Protein AF-A0A8D8BL55-F1 (afdb_monomer_lite)

Radius of gyration: 20.72 Å; chains: 1; bounding box: 44×40×69 Å

Sequence (166 aa):
MHDPFSHCEDVFNNCTCQQHFLDFQDTCHSVVEGPHVNETTVSVPCEHDVDCSNHTANSNCHQGKCICVHGFVANADRNSCLPVVQFEGNCTESNQCIAQLSIGSVCSEGKCECSEAFFPFSDHAHDNVTGQATVVTTCKRKIGEFRDCFTTNLNPLQPNLGRDLI

Secondary structure (DSSP, 8-state):
---TTEEEETTTTEEEEPTTEEEETTEEEEEE-SS-EETTTEEPPPSSHHHHHTTSTTEEEETTEEEEPTTEEE-TTSSSEEEP--TT-B-SSHHHHHHHH-TTEEEETTEEEE-TTEEEEEEEEE-TTT--EEEEEEEEE--SSS--TT---S------------

InterPro domains:
  IPR006149 EB domain [PF01683] (79-121)

Structure (mmCIF, N/CA/C/O backbone):
data_AF-A0A8D8BL55-F1
#
_entry.id   AF-A0A8D8BL55-F1
#
loop_
_atom_site.group_PDB
_atom_site.id
_atom_site.type_symbol
_atom_site.label_atom_id
_atom_site.label_alt_id
_atom_site.label_comp_id
_atom_site.label_asym_id
_atom_site.label_entity_id
_atom_site.label_seq_id
_atom_site.pdbx_PDB_ins_code
_atom_site.Cartn_x
_atom_site.Cartn_y
_atom_site.Cartn_z
_atom_site.occupancy
_atom_site.B_iso_or_equiv
_atom_site.auth_seq_id
_atom_site.auth_comp_id
_atom_site.auth_asym_id
_atom_site.auth_atom_id
_atom_site.pdbx_PDB_model_num
ATOM 1 N N . MET A 1 1 ? 9.255 -0.836 13.180 1.00 59.47 1 MET A N 1
ATOM 2 C CA . MET A 1 1 ? 8.326 -0.693 12.045 1.00 59.47 1 MET A CA 1
ATOM 3 C C . MET A 1 1 ? 6.927 -1.079 12.513 1.00 59.47 1 MET A C 1
ATOM 5 O O . MET A 1 1 ? 6.780 -2.166 13.051 1.00 59.47 1 MET A O 1
ATOM 9 N N . HIS A 1 2 ? 5.938 -0.190 12.393 1.00 72.75 2 HIS A N 1
ATOM 10 C CA . HIS A 1 2 ? 4.529 -0.485 12.689 1.00 72.75 2 HIS A CA 1
ATOM 11 C C . HIS A 1 2 ? 3.721 -0.186 11.424 1.00 72.75 2 HIS A C 1
ATOM 13 O O . HIS A 1 2 ? 3.262 0.935 11.224 1.00 72.75 2 HIS A O 1
ATOM 19 N N . ASP A 1 3 ? 3.654 -1.175 10.537 1.00 87.50 3 ASP A N 1
ATOM 20 C CA . ASP A 1 3 ? 3.085 -1.067 9.190 1.00 87.50 3 ASP A CA 1
ATOM 21 C C . ASP A 1 3 ? 1.869 -2.011 9.064 1.00 87.50 3 ASP A C 1
ATOM 23 O O . ASP A 1 3 ? 1.934 -3.129 9.595 1.00 87.50 3 ASP A O 1
ATOM 27 N N . PRO A 1 4 ? 0.765 -1.617 8.393 1.00 88.50 4 PRO A N 1
ATOM 28 C CA . PRO A 1 4 ? -0.408 -2.477 8.191 1.00 88.50 4 PRO A CA 1
ATOM 29 C C . PRO A 1 4 ? -0.109 -3.851 7.574 1.00 88.50 4 PRO A C 1
ATOM 31 O O . PRO A 1 4 ? -0.854 -4.805 7.809 1.00 88.50 4 PRO A O 1
ATOM 34 N N . PHE A 1 5 ? 0.976 -3.955 6.809 1.00 92.50 5 PHE A N 1
ATOM 35 C CA . PHE A 1 5 ? 1.436 -5.156 6.118 1.00 92.50 5 PHE A CA 1
ATOM 36 C C . PHE A 1 5 ? 2.644 -5.804 6.800 1.00 92.50 5 PHE A C 1
ATOM 38 O O . PHE A 1 5 ? 3.335 -6.625 6.197 1.00 92.50 5 PHE A O 1
ATOM 45 N N . SER A 1 6 ? 2.905 -5.472 8.064 1.00 92.81 6 SER A N 1
ATOM 46 C CA . SER A 1 6 ? 3.894 -6.165 8.891 1.00 92.81 6 SER A CA 1
ATOM 47 C C . SER A 1 6 ? 3.245 -7.235 9.776 1.00 92.81 6 SER A C 1
ATOM 49 O O . SER A 1 6 ? 2.063 -7.173 10.121 1.00 92.81 6 SER A O 1
ATOM 51 N N . HIS A 1 7 ? 4.016 -8.262 10.116 1.00 90.62 7 HIS A N 1
ATOM 52 C CA . HIS A 1 7 ? 3.713 -9.223 11.166 1.00 90.62 7 HIS A CA 1
ATOM 53 C C . HIS A 1 7 ? 4.750 -9.055 12.277 1.00 90.62 7 HIS A C 1
ATOM 55 O O . HIS A 1 7 ? 5.954 -9.146 12.022 1.00 90.62 7 HIS A O 1
ATOM 61 N N . CYS A 1 8 ? 4.282 -8.779 13.494 1.00 86.69 8 CYS A N 1
ATOM 62 C CA . CYS A 1 8 ? 5.129 -8.540 14.657 1.00 86.69 8 CYS A CA 1
ATOM 63 C C . CYS A 1 8 ? 5.062 -9.717 15.627 1.00 86.69 8 CYS A C 1
ATOM 65 O O . CYS A 1 8 ? 3.978 -10.172 15.985 1.00 86.69 8 CYS A O 1
ATOM 67 N N . GLU A 1 9 ? 6.227 -10.175 16.076 1.00 84.81 9 GLU A N 1
ATOM 68 C CA . GLU A 1 9 ? 6.346 -11.133 17.167 1.00 84.81 9 GLU A CA 1
ATOM 69 C C . GLU A 1 9 ? 6.445 -10.373 18.500 1.00 84.81 9 GLU A C 1
ATOM 71 O O . GLU A 1 9 ? 7.464 -9.740 18.803 1.00 84.81 9 GLU A O 1
ATOM 76 N N . ASP A 1 10 ? 5.370 -10.437 19.294 1.00 73.38 10 ASP A N 1
ATOM 77 C CA . ASP A 1 10 ? 5.156 -9.617 20.502 1.00 73.38 10 ASP A CA 1
ATOM 78 C C . ASP A 1 10 ? 6.261 -9.758 21.565 1.00 73.38 10 ASP A C 1
ATOM 80 O O . ASP A 1 10 ? 6.484 -8.857 22.370 1.00 73.38 10 ASP A O 1
ATOM 84 N N . VAL A 1 11 ? 6.973 -10.887 21.583 1.00 74.19 11 VAL A N 1
ATOM 85 C CA . VAL A 1 11 ? 7.993 -11.188 22.602 1.00 74.19 11 VAL A CA 1
ATOM 86 C C . VAL A 1 11 ? 9.325 -10.493 22.312 1.00 74.19 11 VAL A C 1
ATOM 88 O O . VAL A 1 11 ? 10.061 -10.154 23.239 1.00 74.19 11 VAL A O 1
ATOM 91 N N . PHE A 1 12 ? 9.639 -10.256 21.038 1.00 73.06 12 PHE A N 1
ATOM 92 C CA . PHE A 1 12 ? 10.951 -9.759 20.614 1.00 73.06 12 PHE A CA 1
ATOM 93 C C . PHE A 1 12 ? 10.905 -8.348 20.022 1.00 73.06 12 PHE A C 1
ATOM 95 O O . PHE A 1 12 ? 11.953 -7.829 19.641 1.00 73.06 12 PHE A O 1
ATOM 102 N N . ASN A 1 13 ? 9.719 -7.722 19.945 1.00 73.19 13 ASN A N 1
ATOM 103 C CA . ASN A 1 13 ? 9.494 -6.463 19.217 1.00 73.19 13 ASN A CA 1
ATOM 104 C C . ASN A 1 13 ? 10.053 -6.512 17.783 1.00 73.19 13 ASN A C 1
ATOM 106 O O . ASN A 1 13 ? 10.504 -5.504 17.237 1.00 73.19 13 ASN A O 1
ATOM 110 N N . ASN A 1 14 ? 10.053 -7.706 17.189 1.00 84.81 14 ASN A N 1
ATOM 111 C CA . ASN A 1 14 ? 10.567 -7.940 15.854 1.00 84.81 14 ASN A CA 1
ATOM 112 C C . ASN A 1 14 ? 9.390 -7.956 14.881 1.00 84.81 14 ASN A C 1
ATOM 114 O O . ASN A 1 14 ? 8.539 -8.842 14.952 1.00 84.81 14 ASN A O 1
ATOM 118 N N . CYS A 1 15 ? 9.334 -6.967 13.995 1.00 89.69 15 CYS A N 1
ATOM 119 C CA . CYS A 1 15 ? 8.311 -6.858 12.964 1.00 89.69 15 CYS A CA 1
ATOM 120 C C . CYS A 1 15 ? 8.948 -7.103 11.604 1.00 89.69 15 CYS A C 1
ATOM 122 O O . CYS A 1 15 ? 9.962 -6.493 11.272 1.00 89.69 15 CYS A O 1
ATOM 124 N N . THR A 1 16 ? 8.335 -7.978 10.816 1.00 92.25 16 THR A N 1
ATOM 125 C CA . THR A 1 16 ? 8.781 -8.300 9.457 1.00 92.25 16 THR A CA 1
ATOM 126 C C . THR A 1 16 ? 7.644 -8.078 8.478 1.00 92.25 16 THR A C 1
ATOM 128 O O . THR A 1 16 ? 6.476 -8.248 8.832 1.00 92.25 16 THR A O 1
ATOM 131 N N . CYS A 1 17 ? 7.962 -7.674 7.250 1.00 94.31 17 CYS A N 1
ATOM 132 C CA . CYS A 1 17 ? 6.944 -7.537 6.218 1.00 94.31 17 CYS A CA 1
ATOM 133 C C . CYS A 1 17 ? 6.299 -8.891 5.902 1.00 94.31 17 CYS A C 1
ATOM 135 O O . CYS A 1 17 ? 6.963 -9.930 5.879 1.00 94.31 17 CYS A O 1
ATOM 137 N N . GLN A 1 18 ? 4.986 -8.871 5.680 1.00 93.19 18 GLN A N 1
ATOM 138 C CA . GLN A 1 18 ? 4.211 -10.044 5.294 1.00 93.19 18 GLN A CA 1
ATOM 139 C C . GLN A 1 18 ? 4.649 -10.567 3.917 1.00 93.19 18 GLN A C 1
ATOM 141 O O . GLN A 1 18 ? 5.376 -9.920 3.162 1.00 93.19 18 GLN A O 1
ATOM 146 N N . GLN A 1 19 ? 4.186 -11.767 3.567 1.00 91.19 19 GLN A N 1
ATOM 147 C CA . GLN A 1 19 ? 4.460 -12.352 2.259 1.00 91.19 19 GLN A CA 1
ATOM 148 C C . GLN A 1 19 ? 4.004 -11.413 1.128 1.00 91.19 19 GLN A C 1
ATOM 150 O O . GLN A 1 19 ? 2.899 -10.878 1.168 1.00 91.19 19 GLN A O 1
ATOM 155 N N . HIS A 1 20 ? 4.848 -11.271 0.101 1.00 91.75 20 HIS A N 1
ATOM 156 C CA . HIS A 1 20 ? 4.677 -10.337 -1.023 1.00 91.75 20 HIS A CA 1
ATOM 157 C C . HIS A 1 20 ? 4.837 -8.855 -0.657 1.00 91.75 20 HIS A C 1
ATOM 159 O O . HIS A 1 20 ? 4.430 -7.989 -1.426 1.00 91.75 20 HIS A O 1
ATOM 165 N N . PHE A 1 21 ? 5.484 -8.556 0.466 1.00 94.69 21 PHE A N 1
ATOM 166 C CA . PHE A 1 21 ? 5.951 -7.218 0.808 1.00 94.69 21 PHE A CA 1
ATOM 167 C C . PHE A 1 21 ? 7.458 -7.246 1.069 1.00 94.69 21 PHE A C 1
ATOM 169 O O . PHE A 1 21 ? 7.999 -8.255 1.527 1.00 94.69 21 PHE A O 1
ATOM 176 N N . LEU A 1 22 ? 8.140 -6.147 0.762 1.00 94.75 22 LEU A N 1
ATOM 177 C CA . LEU A 1 22 ? 9.554 -5.948 1.070 1.00 94.75 22 LEU A CA 1
ATOM 178 C C . LEU A 1 22 ? 9.728 -4.698 1.923 1.00 94.75 22 LEU A C 1
ATOM 180 O O . LEU A 1 22 ? 9.058 -3.692 1.697 1.00 94.75 22 LEU A O 1
ATOM 184 N N . ASP A 1 23 ? 10.653 -4.779 2.875 1.00 94.25 23 ASP A N 1
ATOM 185 C CA . ASP A 1 23 ? 11.091 -3.616 3.637 1.00 94.25 23 ASP A CA 1
ATOM 186 C C . ASP A 1 23 ? 11.865 -2.669 2.718 1.00 94.25 23 ASP A C 1
ATOM 188 O O . ASP A 1 23 ? 12.901 -3.032 2.157 1.00 94.25 23 ASP A O 1
ATOM 192 N N . PHE A 1 24 ? 11.341 -1.461 2.550 1.00 94.00 24 PHE A N 1
ATOM 193 C CA . PHE A 1 24 ? 11.994 -0.383 1.829 1.00 94.00 24 PHE A CA 1
ATOM 194 C C . PHE A 1 24 ? 11.725 0.925 2.574 1.00 94.00 24 PHE A C 1
ATOM 196 O O . PHE A 1 24 ? 10.578 1.316 2.776 1.00 94.00 24 PHE A O 1
ATOM 203 N N . GLN A 1 25 ? 12.801 1.586 3.011 1.00 90.69 25 GLN A N 1
ATOM 204 C CA . GLN A 1 25 ? 12.735 2.835 3.783 1.00 90.69 25 GLN A CA 1
ATOM 205 C C . GLN A 1 25 ? 11.855 2.728 5.046 1.00 90.69 25 GLN A C 1
ATOM 207 O O . GLN A 1 25 ? 11.027 3.598 5.303 1.00 90.69 25 GLN A O 1
ATOM 212 N N . ASP A 1 26 ? 12.031 1.651 5.823 1.00 86.75 26 ASP A N 1
ATOM 213 C CA . ASP A 1 26 ? 11.291 1.369 7.064 1.00 86.75 26 ASP A CA 1
ATOM 214 C C . ASP A 1 26 ? 9.765 1.208 6.882 1.00 86.75 26 ASP A C 1
ATOM 216 O O . ASP A 1 26 ? 9.005 1.281 7.856 1.00 86.75 26 ASP A O 1
ATOM 220 N N . THR A 1 27 ? 9.308 0.937 5.653 1.00 90.25 27 THR A N 1
ATOM 221 C CA . THR A 1 27 ? 7.902 0.648 5.314 1.00 90.25 27 THR A CA 1
ATOM 222 C C . THR A 1 27 ? 7.776 -0.622 4.471 1.00 90.25 27 THR A C 1
ATOM 224 O O . THR A 1 27 ? 8.699 -0.994 3.742 1.00 90.25 27 THR A O 1
ATOM 227 N N . CYS A 1 28 ? 6.646 -1.324 4.583 1.00 95.12 28 CYS A N 1
ATOM 228 C CA . CYS A 1 28 ? 6.418 -2.548 3.820 1.00 95.12 28 CYS A CA 1
ATOM 229 C C . CYS A 1 28 ? 5.784 -2.217 2.470 1.00 95.12 28 CYS A C 1
ATOM 231 O O . CYS A 1 28 ? 4.581 -1.981 2.361 1.00 95.12 28 CYS A O 1
ATOM 233 N N . HIS A 1 29 ? 6.591 -2.255 1.415 1.00 96.19 29 HIS A N 1
ATOM 234 C CA . HIS A 1 29 ? 6.130 -2.015 0.054 1.00 96.19 29 HIS A CA 1
ATOM 235 C C . HIS A 1 29 ? 5.658 -3.309 -0.610 1.00 96.19 29 HIS A C 1
ATOM 237 O O . HIS A 1 29 ? 6.361 -4.321 -0.607 1.00 96.19 29 HIS A O 1
ATOM 243 N N . SER A 1 30 ? 4.470 -3.277 -1.214 1.00 95.69 30 SER A N 1
ATOM 244 C CA . SER A 1 30 ? 3.892 -4.429 -1.911 1.00 95.69 30 SER A CA 1
ATOM 245 C C . SER A 1 30 ? 4.666 -4.764 -3.185 1.00 95.69 30 SER A C 1
ATOM 247 O O . SER A 1 30 ? 4.916 -3.885 -4.015 1.00 95.69 30 SER A O 1
ATOM 249 N N . VAL A 1 31 ? 4.981 -6.042 -3.359 1.00 94.56 31 VAL A N 1
ATOM 250 C CA . VAL A 1 31 ? 5.648 -6.597 -4.538 1.00 94.56 31 VAL A CA 1
ATOM 251 C C . VAL A 1 31 ? 4.656 -6.749 -5.690 1.00 94.56 31 VAL A C 1
ATOM 253 O O . VAL A 1 31 ? 3.526 -7.206 -5.508 1.00 94.56 31 VAL A O 1
ATOM 256 N N . VAL A 1 32 ? 5.115 -6.405 -6.889 1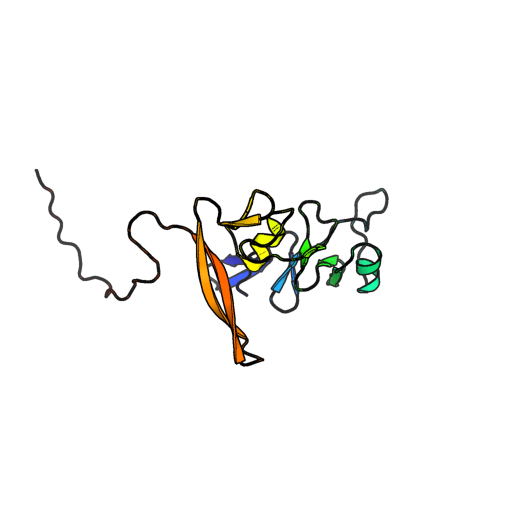.00 91.25 32 VAL A N 1
ATOM 257 C CA . VAL A 1 32 ? 4.437 -6.643 -8.163 1.00 91.25 32 VAL A CA 1
ATOM 258 C C . VAL A 1 32 ? 5.009 -7.915 -8.791 1.00 91.25 32 VAL A C 1
ATOM 260 O O . VAL A 1 32 ? 6.222 -8.075 -8.910 1.00 91.25 32 VAL A O 1
ATOM 263 N N . GLU A 1 33 ? 4.124 -8.818 -9.201 1.00 82.94 33 GLU A N 1
ATOM 264 C CA . GLU A 1 33 ? 4.437 -10.096 -9.849 1.00 82.94 33 GLU A CA 1
ATOM 265 C C . GLU A 1 33 ? 4.011 -10.154 -11.332 1.00 82.94 33 GLU A C 1
ATOM 267 O O . GLU A 1 33 ? 4.367 -11.101 -12.033 1.00 82.94 33 GLU A O 1
ATOM 272 N N . GLY A 1 34 ? 3.282 -9.151 -11.841 1.00 67.44 34 GLY A N 1
ATOM 273 C CA . GLY A 1 34 ? 2.980 -8.984 -13.275 1.00 67.44 34 GLY A CA 1
ATOM 274 C C . GLY A 1 34 ? 4.115 -8.319 -14.073 1.00 67.44 34 GLY A C 1
ATOM 275 O O . GLY A 1 34 ? 5.185 -8.058 -13.532 1.00 67.44 34 GLY A O 1
ATOM 276 N N . PRO A 1 35 ? 3.894 -7.971 -15.356 1.00 55.00 35 PRO A N 1
ATOM 277 C CA . PRO A 1 35 ? 4.203 -8.769 -16.549 1.00 55.00 35 PRO A CA 1
ATOM 278 C C . PRO A 1 35 ? 5.716 -8.995 -16.811 1.00 55.00 35 PRO A C 1
ATOM 280 O O . PRO A 1 35 ? 6.134 -9.138 -17.959 1.00 55.00 35 PRO A O 1
ATOM 283 N N . HIS A 1 36 ? 6.549 -9.081 -15.774 1.00 52.22 36 HIS A N 1
ATOM 284 C CA . HIS A 1 36 ? 7.914 -9.613 -15.836 1.00 52.22 36 HIS A CA 1
ATOM 285 C C . HIS A 1 36 ? 7.895 -11.139 -16.045 1.00 52.22 36 HIS A C 1
ATOM 287 O O . HIS A 1 36 ? 8.500 -11.887 -15.283 1.00 52.22 36 HIS A O 1
ATOM 293 N N . VAL A 1 37 ? 7.154 -11.619 -17.045 1.00 54.69 37 VAL A N 1
ATOM 294 C CA . VAL A 1 37 ? 6.963 -13.041 -17.341 1.00 54.69 37 VAL A CA 1
ATOM 295 C C . VAL A 1 37 ? 7.473 -13.357 -18.745 1.00 54.69 37 VAL A C 1
ATOM 297 O O . VAL A 1 37 ? 6.977 -12.856 -19.748 1.00 54.69 37 VAL A O 1
ATOM 300 N N . ASN A 1 38 ? 8.474 -14.229 -18.818 1.00 49.16 38 ASN A N 1
ATOM 301 C CA . ASN A 1 38 ? 8.662 -15.118 -19.965 1.00 49.16 38 ASN A CA 1
ATOM 302 C C . ASN A 1 38 ? 7.662 -16.283 -19.807 1.00 49.16 38 ASN A C 1
ATOM 304 O O . ASN A 1 38 ? 7.341 -16.640 -18.672 1.00 49.16 38 ASN A O 1
ATOM 308 N N . GLU A 1 39 ? 7.201 -16.873 -20.921 1.00 57.00 39 GLU A N 1
ATOM 309 C CA . GLU A 1 39 ? 6.268 -18.016 -21.060 1.00 57.00 39 GLU A CA 1
ATOM 310 C C . GLU A 1 39 ? 6.455 -19.219 -20.092 1.00 57.00 39 GLU A C 1
ATOM 312 O O . GLU A 1 39 ? 5.636 -20.133 -20.106 1.00 57.00 39 GLU A O 1
ATOM 317 N N . THR A 1 40 ? 7.470 -19.241 -19.217 1.00 55.22 40 THR A N 1
ATOM 318 C CA . THR A 1 40 ? 7.783 -20.345 -18.286 1.00 55.22 40 THR A CA 1
ATOM 319 C C . THR A 1 40 ? 7.806 -19.961 -16.785 1.00 55.22 40 THR A C 1
ATOM 321 O O . THR A 1 40 ? 8.509 -20.577 -15.991 1.00 55.22 40 THR A O 1
ATOM 324 N N . THR A 1 41 ? 6.993 -18.998 -16.332 1.00 51.41 41 THR A N 1
ATOM 325 C CA . THR A 1 41 ? 6.652 -18.787 -14.893 1.00 51.41 41 THR A CA 1
ATOM 326 C C . THR A 1 41 ? 7.799 -18.429 -13.926 1.00 51.41 41 THR A C 1
ATOM 328 O O . THR A 1 41 ? 7.915 -19.016 -12.852 1.00 51.41 41 THR A O 1
ATOM 331 N N . VAL A 1 42 ? 8.622 -17.425 -14.242 1.00 54.66 42 VAL A N 1
ATOM 332 C CA . VAL A 1 42 ? 9.520 -16.804 -13.246 1.00 54.66 42 VAL A CA 1
ATOM 333 C C . VAL A 1 42 ? 9.492 -15.289 -13.423 1.00 54.66 42 VAL A C 1
ATOM 335 O O . VAL A 1 42 ? 9.664 -14.813 -14.545 1.00 54.66 42 VAL A O 1
ATOM 338 N N . SER A 1 43 ? 9.275 -14.550 -12.328 1.00 61.50 43 SER A N 1
ATOM 339 C CA . SER A 1 43 ? 9.437 -13.094 -12.295 1.00 61.50 43 SER A CA 1
ATOM 340 C C . SER A 1 43 ? 10.854 -12.746 -12.755 1.00 61.50 43 SER A C 1
ATOM 342 O O . SER A 1 43 ? 11.823 -13.128 -12.093 1.00 61.50 43 SER A O 1
ATOM 344 N N . VAL A 1 44 ? 10.993 -12.061 -13.887 1.00 68.12 44 VAL A N 1
ATOM 345 C CA . VAL A 1 44 ? 12.297 -11.568 -14.343 1.00 68.12 44 VAL A CA 1
ATOM 346 C C . VAL A 1 44 ? 12.809 -10.571 -13.300 1.00 68.12 44 VAL A C 1
ATOM 348 O O . VAL A 1 44 ? 12.083 -9.625 -12.984 1.00 68.12 44 VAL A O 1
ATOM 351 N N . PRO A 1 45 ? 14.014 -10.775 -12.740 1.00 83.06 45 PRO A N 1
ATOM 352 C CA . PRO A 1 45 ? 14.557 -9.839 -11.775 1.00 83.06 45 PRO A CA 1
ATOM 353 C C . PRO A 1 45 ? 14.792 -8.482 -12.438 1.00 83.06 45 PRO A C 1
ATOM 355 O O . PRO A 1 45 ? 15.201 -8.414 -13.596 1.00 83.06 45 PRO A O 1
ATOM 358 N N . CYS A 1 46 ? 14.537 -7.408 -11.701 1.00 90.62 46 CYS A N 1
ATOM 359 C CA . CYS A 1 46 ? 14.881 -6.057 -12.131 1.00 90.62 46 CYS A CA 1
ATOM 360 C C . CYS A 1 46 ? 16.298 -5.688 -11.666 1.00 90.62 46 CYS A C 1
ATOM 362 O O . CYS A 1 46 ? 16.772 -6.181 -10.640 1.00 90.62 46 CYS A O 1
ATOM 364 N N . GLU A 1 47 ? 16.959 -4.788 -12.387 1.00 91.75 47 GLU A N 1
ATOM 365 C CA . GLU A 1 47 ? 18.231 -4.181 -11.971 1.00 91.75 47 GLU A CA 1
ATOM 366 C C . GLU A 1 47 ? 18.079 -2.674 -11.728 1.00 91.75 47 GLU A C 1
ATOM 368 O O . GLU A 1 47 ? 18.753 -2.109 -10.867 1.00 91.75 47 GLU A O 1
ATOM 373 N N . HIS A 1 48 ? 17.163 -2.030 -12.451 1.00 93.44 48 HIS A N 1
ATOM 374 C CA . HIS A 1 48 ? 16.923 -0.594 -12.415 1.00 93.44 48 HIS A CA 1
ATOM 375 C C . HIS A 1 48 ? 15.424 -0.296 -12.294 1.00 93.44 48 HIS A C 1
ATOM 377 O O . HIS A 1 48 ? 14.584 -1.042 -12.792 1.00 93.44 48 HIS A O 1
ATOM 383 N N . ASP A 1 49 ? 15.068 0.850 -11.709 1.00 93.81 49 ASP A N 1
ATOM 384 C CA . ASP A 1 49 ? 13.666 1.290 -11.577 1.00 93.81 49 ASP A CA 1
ATOM 385 C C . ASP A 1 49 ? 12.923 1.361 -12.920 1.00 93.81 49 ASP A C 1
ATOM 387 O O . ASP A 1 49 ? 11.710 1.147 -12.993 1.00 93.81 49 ASP A O 1
ATOM 391 N N . VAL A 1 50 ? 13.654 1.633 -14.005 1.00 91.44 50 VAL A N 1
ATOM 392 C CA . VAL A 1 50 ? 13.106 1.671 -15.366 1.00 91.44 50 VAL A CA 1
ATOM 393 C C . VAL A 1 50 ? 12.618 0.302 -15.843 1.00 91.44 50 VAL A C 1
ATOM 395 O O . VAL A 1 50 ? 11.664 0.237 -16.615 1.00 91.44 50 VAL A O 1
ATOM 398 N N . ASP A 1 51 ? 13.204 -0.790 -15.346 1.00 90.12 51 ASP A N 1
ATOM 399 C CA . ASP A 1 51 ? 12.764 -2.145 -15.683 1.00 90.12 51 ASP A CA 1
ATOM 400 C C . ASP A 1 51 ? 11.335 -2.359 -15.182 1.00 90.12 51 ASP A C 1
ATOM 402 O O . ASP A 1 51 ? 10.497 -2.888 -15.904 1.00 90.12 51 ASP A O 1
ATOM 406 N N . CYS A 1 52 ? 11.033 -1.871 -13.979 1.00 92.25 52 CYS A N 1
ATOM 407 C CA . CYS A 1 52 ? 9.713 -1.975 -13.369 1.00 92.25 52 CYS A CA 1
ATOM 408 C C . CYS A 1 52 ? 8.726 -0.962 -13.957 1.00 92.25 52 CYS A C 1
ATOM 410 O O . CYS A 1 52 ? 7.652 -1.333 -14.431 1.00 92.25 52 CYS A O 1
ATOM 412 N N . SER A 1 53 ? 9.098 0.320 -13.987 1.00 92.12 53 SER A N 1
ATOM 413 C CA . SER A 1 53 ? 8.201 1.407 -14.406 1.00 92.12 53 SER A CA 1
ATOM 414 C C . SER A 1 53 ? 7.786 1.354 -15.882 1.00 92.12 53 SER A C 1
ATOM 416 O O . SER A 1 53 ? 6.701 1.834 -16.215 1.00 92.12 53 SER A 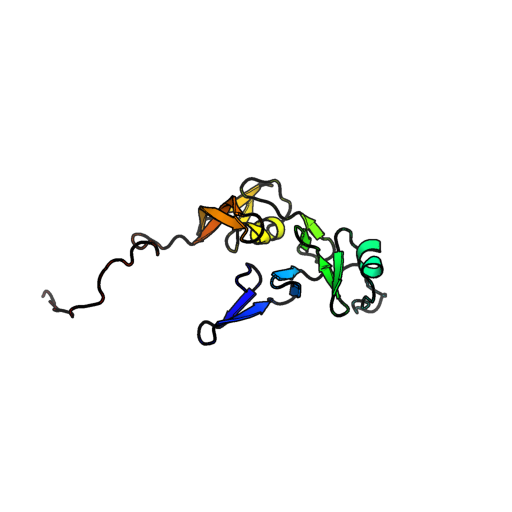O 1
ATOM 418 N N . ASN A 1 54 ? 8.574 0.711 -16.755 1.00 89.75 54 ASN A N 1
ATOM 419 C CA . ASN A 1 54 ? 8.190 0.444 -18.148 1.00 89.75 54 ASN A CA 1
ATOM 420 C C . ASN A 1 54 ? 7.003 -0.527 -18.279 1.00 89.75 54 ASN A C 1
ATOM 422 O O . ASN A 1 54 ? 6.262 -0.466 -19.261 1.00 89.75 54 ASN A O 1
ATOM 426 N N . HIS A 1 55 ? 6.839 -1.435 -17.316 1.00 86.19 55 HIS A N 1
ATOM 427 C CA . HIS A 1 55 ? 5.832 -2.495 -17.345 1.00 86.19 55 HIS A CA 1
ATOM 428 C C . HIS A 1 55 ? 4.678 -2.240 -16.377 1.00 86.19 55 HIS A C 1
ATOM 430 O O . HIS A 1 55 ? 3.529 -2.549 -16.687 1.00 86.19 55 HIS A O 1
ATOM 436 N N . THR A 1 56 ? 4.987 -1.657 -15.222 1.00 91.62 56 THR A N 1
ATOM 437 C CA . THR A 1 56 ? 4.034 -1.343 -14.163 1.00 91.62 56 THR A CA 1
ATOM 438 C C . THR A 1 56 ? 4.269 0.085 -13.694 1.00 91.62 56 THR A C 1
ATOM 440 O O . THR A 1 56 ? 5.252 0.381 -13.018 1.00 91.62 56 THR A O 1
ATOM 443 N N . ALA A 1 57 ? 3.355 0.993 -14.026 1.00 94.25 57 ALA A N 1
ATOM 444 C CA . ALA A 1 57 ? 3.442 2.372 -13.559 1.00 94.25 57 ALA A CA 1
ATOM 445 C C . ALA A 1 57 ? 3.468 2.442 -12.020 1.00 94.25 57 ALA A C 1
ATOM 447 O O . ALA A 1 57 ? 2.826 1.635 -11.346 1.00 94.25 57 ALA A O 1
ATOM 448 N N . ASN A 1 58 ? 4.166 3.444 -11.477 1.00 97.06 58 ASN A N 1
ATOM 449 C CA . ASN A 1 58 ? 4.315 3.659 -10.031 1.00 97.06 58 ASN A CA 1
ATOM 450 C C . ASN A 1 58 ? 5.008 2.488 -9.311 1.00 97.06 58 ASN A C 1
ATOM 452 O O . ASN A 1 58 ? 4.648 2.140 -8.186 1.00 97.06 58 ASN A O 1
ATOM 456 N N . SER A 1 59 ? 6.010 1.889 -9.958 1.00 95.75 59 SER A N 1
ATOM 457 C CA . SER A 1 59 ? 6.849 0.848 -9.370 1.00 95.75 59 SER A CA 1
ATOM 458 C C . SER A 1 59 ? 8.339 1.134 -9.566 1.00 95.75 59 SER A C 1
ATOM 460 O O . SER A 1 59 ? 8.724 1.762 -10.552 1.00 95.75 59 SER A O 1
ATOM 462 N N . ASN A 1 60 ? 9.151 0.665 -8.618 1.00 95.44 60 ASN A N 1
ATOM 463 C CA . ASN A 1 60 ? 10.610 0.773 -8.605 1.00 95.44 60 ASN A CA 1
ATOM 464 C C . ASN A 1 60 ? 11.241 -0.599 -8.355 1.00 95.44 60 ASN A C 1
ATOM 466 O O . ASN A 1 60 ? 10.576 -1.523 -7.876 1.00 95.44 60 ASN A O 1
ATOM 470 N N . CYS A 1 61 ? 12.530 -0.722 -8.657 1.00 94.31 61 CYS A N 1
ATOM 471 C CA . CYS A 1 61 ? 13.268 -1.951 -8.440 1.00 94.31 61 CYS A CA 1
ATOM 472 C C . CYS A 1 61 ? 13.872 -1.986 -7.036 1.00 94.31 61 CYS A C 1
ATOM 474 O O . CYS A 1 61 ? 14.633 -1.105 -6.637 1.00 94.31 61 CYS A O 1
ATOM 476 N N . HIS A 1 62 ? 13.585 -3.048 -6.289 1.00 95.12 62 HIS A N 1
ATOM 477 C CA . HIS A 1 62 ? 14.178 -3.280 -4.983 1.00 95.12 62 HIS A CA 1
ATOM 478 C C . HIS A 1 62 ? 14.493 -4.760 -4.770 1.00 95.12 62 HIS A C 1
ATOM 480 O O . HIS A 1 62 ? 13.625 -5.620 -4.900 1.00 95.12 62 HIS A O 1
ATOM 486 N N . GLN A 1 63 ? 15.752 -5.069 -4.437 1.00 92.56 63 GLN A N 1
ATOM 487 C CA . GLN A 1 63 ? 16.226 -6.445 -4.208 1.00 92.56 63 GLN A CA 1
ATOM 488 C C . GLN A 1 63 ? 15.872 -7.410 -5.358 1.00 92.56 63 GLN A C 1
ATOM 490 O O . GLN A 1 63 ? 15.500 -8.562 -5.135 1.00 92.56 63 GLN A O 1
ATOM 495 N N . GLY A 1 64 ? 15.960 -6.929 -6.601 1.00 90.31 64 GLY A N 1
ATOM 496 C CA . GLY A 1 64 ? 15.631 -7.720 -7.785 1.00 90.31 64 GLY A CA 1
ATOM 497 C C . GLY A 1 64 ? 14.136 -7.956 -8.002 1.00 90.31 64 GLY A C 1
ATOM 498 O O . GLY A 1 64 ? 13.780 -8.762 -8.855 1.00 90.31 64 GLY A O 1
ATOM 499 N N . LYS A 1 65 ? 13.251 -7.286 -7.256 1.00 91.81 65 LYS A N 1
ATOM 500 C CA . LYS A 1 65 ? 11.795 -7.352 -7.425 1.00 91.81 65 LYS A CA 1
ATOM 501 C C . LYS A 1 65 ? 11.214 -5.964 -7.638 1.00 91.81 65 LYS A C 1
ATOM 503 O O . LYS A 1 65 ? 11.694 -4.987 -7.072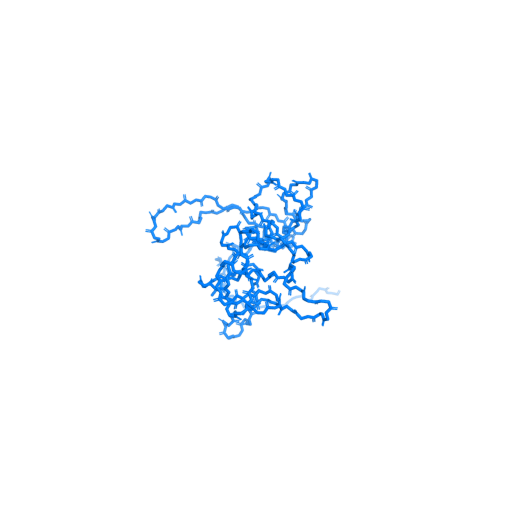 1.00 91.81 65 LYS A O 1
ATOM 508 N N . CYS A 1 66 ? 10.142 -5.889 -8.412 1.00 94.06 66 CYS A N 1
ATOM 509 C CA . CYS A 1 66 ? 9.400 -4.648 -8.551 1.00 94.06 66 CYS A CA 1
ATOM 510 C C . CYS A 1 66 ? 8.487 -4.451 -7.344 1.00 94.06 66 CYS A C 1
ATOM 512 O O . CYS A 1 66 ? 7.730 -5.349 -6.976 1.00 94.06 66 CYS A O 1
ATOM 514 N N . ILE A 1 67 ? 8.563 -3.278 -6.730 1.00 95.75 67 ILE A N 1
ATOM 515 C CA . ILE A 1 67 ? 7.706 -2.865 -5.619 1.00 95.75 67 ILE A CA 1
ATOM 516 C C . ILE A 1 67 ? 6.920 -1.622 -6.016 1.00 95.75 67 ILE A C 1
ATOM 518 O O . ILE A 1 67 ? 7.423 -0.782 -6.762 1.00 95.75 67 ILE A O 1
ATOM 522 N N . CYS A 1 68 ? 5.695 -1.481 -5.516 1.00 97.31 68 CYS A N 1
ATOM 523 C CA . CYS A 1 68 ? 4.958 -0.229 -5.672 1.00 97.31 68 CYS A CA 1
ATOM 524 C C . CYS A 1 68 ? 5.654 0.890 -4.897 1.00 97.31 68 CYS A C 1
ATOM 526 O O . CYS A 1 68 ? 6.129 0.671 -3.784 1.00 97.31 68 CYS A O 1
ATOM 528 N N . VAL A 1 69 ? 5.731 2.088 -5.475 1.00 96.81 69 VAL A N 1
ATOM 529 C CA . VAL A 1 69 ? 6.337 3.254 -4.812 1.00 96.81 69 VAL A CA 1
ATOM 530 C C . VAL A 1 69 ? 5.445 3.780 -3.684 1.00 96.81 69 VAL A C 1
ATOM 532 O O . VAL A 1 69 ? 4.279 3.407 -3.566 1.00 96.81 69 VAL A O 1
ATOM 535 N N . HIS A 1 70 ? 5.985 4.669 -2.848 1.00 94.38 70 HIS A N 1
ATOM 536 C CA . HIS A 1 70 ? 5.237 5.262 -1.738 1.00 94.38 70 HIS A CA 1
ATOM 537 C C . HIS A 1 70 ? 3.933 5.925 -2.220 1.00 94.38 70 HIS A C 1
ATOM 539 O O . HIS A 1 70 ? 3.922 6.645 -3.220 1.00 94.38 70 HIS A O 1
ATOM 545 N N . GLY A 1 71 ? 2.834 5.695 -1.496 1.00 95.62 71 GLY A N 1
ATOM 546 C CA . GLY A 1 71 ? 1.492 6.152 -1.878 1.00 95.62 71 GLY A CA 1
ATOM 547 C C . GLY A 1 71 ? 0.755 5.226 -2.852 1.00 95.62 71 GLY A C 1
ATOM 548 O O . GLY A 1 71 ? -0.374 5.533 -3.235 1.00 95.62 71 GLY A O 1
ATOM 549 N N . PHE A 1 72 ? 1.351 4.088 -3.221 1.00 97.75 72 PHE A N 1
ATOM 550 C CA . PHE A 1 72 ? 0.726 3.062 -4.051 1.00 97.75 72 PHE A CA 1
ATOM 551 C C . PHE A 1 72 ? 0.845 1.673 -3.420 1.00 97.75 72 PHE A C 1
ATOM 553 O O . PHE A 1 72 ? 1.770 1.386 -2.665 1.00 97.75 72 PHE A O 1
ATOM 560 N N . VAL A 1 73 ? -0.094 0.797 -3.764 1.00 97.25 73 VAL A N 1
ATOM 561 C CA . VAL A 1 73 ? -0.182 -0.582 -3.279 1.00 97.25 73 VAL A CA 1
ATOM 562 C C . VAL A 1 73 ? -0.604 -1.510 -4.412 1.00 97.25 73 VAL A C 1
ATOM 564 O O . VAL A 1 73 ? -1.398 -1.137 -5.275 1.00 97.25 73 VAL A O 1
ATOM 567 N N . ALA A 1 74 ? -0.066 -2.723 -4.426 1.00 96.19 74 ALA A N 1
ATOM 568 C CA . ALA A 1 74 ? -0.373 -3.710 -5.444 1.00 96.19 74 ALA A CA 1
ATOM 569 C C . ALA A 1 74 ? -1.854 -4.110 -5.384 1.00 96.19 74 ALA A C 1
ATOM 571 O O . ALA A 1 74 ? -2.422 -4.314 -4.303 1.00 96.19 74 ALA A O 1
ATOM 572 N N . ASN A 1 75 ? -2.474 -4.256 -6.553 1.00 95.19 75 ASN A N 1
ATOM 573 C CA . ASN A 1 75 ? -3.783 -4.889 -6.658 1.00 95.19 75 ASN A CA 1
ATOM 574 C C . ASN A 1 75 ? -3.726 -6.379 -6.263 1.00 95.19 75 ASN A C 1
ATOM 576 O O . ASN A 1 75 ? -2.651 -6.955 -6.078 1.00 95.19 75 ASN A O 1
ATOM 580 N N . ALA A 1 76 ? -4.884 -7.022 -6.141 1.00 92.50 76 ALA A N 1
ATOM 581 C CA . ALA A 1 76 ? -5.010 -8.425 -5.747 1.00 92.50 76 ALA A CA 1
ATOM 582 C C . ALA A 1 76 ? -4.224 -9.373 -6.674 1.00 92.50 76 ALA A C 1
ATOM 584 O O . ALA A 1 76 ? -3.567 -10.305 -6.199 1.00 92.50 76 ALA A O 1
ATOM 585 N N . ASP A 1 77 ? -4.223 -9.079 -7.977 1.00 91.62 77 ASP A N 1
ATOM 586 C CA . ASP A 1 77 ? -3.482 -9.830 -8.998 1.00 91.62 77 ASP A CA 1
ATOM 587 C C . ASP A 1 77 ? -1.978 -9.502 -9.030 1.00 91.62 77 ASP A C 1
ATOM 589 O O . ASP A 1 77 ? -1.228 -10.115 -9.791 1.00 91.62 77 ASP A O 1
ATOM 593 N N . ARG A 1 78 ? -1.526 -8.530 -8.227 1.00 91.25 78 ARG A N 1
ATOM 594 C CA . ARG A 1 78 ? -0.139 -8.043 -8.146 1.00 91.25 78 ARG A CA 1
ATOM 595 C C . ARG A 1 78 ? 0.453 -7.664 -9.503 1.00 91.25 78 ARG A C 1
ATOM 597 O O . ARG A 1 78 ? 1.638 -7.856 -9.744 1.00 91.25 78 ARG A O 1
ATOM 604 N N . ASN A 1 79 ? -0.348 -7.119 -10.407 1.00 90.31 79 ASN A N 1
ATOM 605 C CA . ASN A 1 79 ? 0.079 -6.710 -11.748 1.00 90.31 79 ASN A CA 1
ATOM 606 C C . ASN A 1 79 ? -0.027 -5.197 -11.983 1.00 90.31 79 ASN A C 1
ATOM 608 O O . ASN A 1 79 ? 0.344 -4.713 -13.050 1.00 90.31 79 ASN A O 1
ATOM 612 N N . SER A 1 80 ? -0.530 -4.452 -11.001 1.00 93.62 80 SER A N 1
ATOM 613 C CA . SER A 1 80 ? -0.643 -3.001 -11.056 1.00 93.62 80 SER A CA 1
ATOM 614 C C . SER A 1 80 ? -0.480 -2.389 -9.670 1.00 93.62 80 SER A C 1
ATOM 616 O O . SER A 1 80 ? -0.778 -3.027 -8.660 1.00 93.62 80 SER A O 1
ATOM 618 N N . CYS A 1 81 ? -0.011 -1.144 -9.631 1.00 97.12 81 CYS A N 1
ATOM 619 C CA . CYS A 1 81 ? 0.089 -0.349 -8.415 1.00 97.12 81 CYS A CA 1
ATOM 620 C C . CYS A 1 81 ? -1.058 0.664 -8.383 1.00 97.12 81 CYS A C 1
ATOM 622 O O . CYS A 1 81 ? -1.088 1.619 -9.163 1.00 97.12 81 CYS A O 1
ATOM 624 N N . LEU A 1 82 ? -2.013 0.436 -7.487 1.00 98.00 82 LEU A N 1
ATOM 625 C CA . LEU A 1 82 ? -3.174 1.288 -7.262 1.00 98.00 82 LEU A CA 1
ATOM 626 C C . LEU A 1 82 ? -2.843 2.366 -6.223 1.00 98.00 82 LEU A C 1
ATOM 628 O O . LEU A 1 82 ? -2.077 2.099 -5.298 1.00 98.00 82 LEU A O 1
ATOM 632 N N . PRO A 1 83 ? -3.406 3.580 -6.335 1.00 98.25 83 PRO A N 1
ATOM 633 C CA . PRO A 1 83 ? -3.188 4.615 -5.334 1.00 98.25 83 PRO A CA 1
ATOM 634 C C . PRO A 1 83 ? -3.770 4.182 -3.986 1.00 98.25 83 PRO A C 1
ATOM 636 O O . PRO A 1 83 ? -4.853 3.592 -3.934 1.00 98.25 83 PRO A O 1
ATOM 639 N N . VAL A 1 84 ? -3.059 4.506 -2.909 1.00 97.31 84 VAL A N 1
ATOM 640 C CA . VAL A 1 84 ? -3.544 4.382 -1.530 1.00 97.31 84 VAL A CA 1
ATOM 641 C C . VAL A 1 84 ? -4.645 5.416 -1.283 1.00 97.31 84 VAL A C 1
ATOM 643 O O . VAL A 1 84 ? -4.574 6.547 -1.769 1.00 97.31 84 VAL A O 1
ATOM 646 N N . VAL A 1 85 ? -5.688 5.025 -0.552 1.00 97.19 85 VAL A N 1
ATOM 647 C CA . VAL A 1 85 ? -6.934 5.788 -0.434 1.00 97.19 85 VAL A CA 1
ATOM 648 C C . VAL A 1 85 ? -7.310 5.985 1.034 1.00 97.19 85 VAL A C 1
ATOM 650 O O . VAL A 1 85 ? -7.294 5.058 1.839 1.00 97.19 85 VAL A O 1
ATOM 653 N N . GLN A 1 86 ? -7.667 7.224 1.375 1.00 95.69 86 GLN A N 1
ATOM 654 C CA . GLN A 1 86 ? -8.157 7.606 2.701 1.00 95.69 86 GLN A CA 1
ATOM 655 C C . GLN A 1 86 ? -9.618 7.182 2.938 1.00 95.69 86 GLN A C 1
ATOM 657 O O . GLN A 1 86 ? -10.319 6.749 2.027 1.00 95.69 86 GLN A O 1
ATOM 662 N N . PHE A 1 87 ? -10.103 7.366 4.165 1.00 96.75 87 PHE A N 1
ATOM 663 C CA . PHE A 1 87 ? -11.481 7.058 4.559 1.00 96.75 87 PHE A CA 1
ATOM 664 C C . PHE A 1 87 ? -12.498 7.789 3.664 1.00 96.75 87 PHE A C 1
ATOM 666 O O . PHE A 1 87 ? -12.289 8.955 3.333 1.00 96.75 87 PHE A O 1
ATOM 673 N N . GLU A 1 88 ? -13.548 7.085 3.224 1.00 97.31 88 GLU A N 1
ATOM 674 C CA . GLU A 1 88 ? -14.563 7.545 2.250 1.00 97.31 88 GLU A CA 1
ATOM 675 C C . GLU A 1 88 ? -14.008 7.969 0.869 1.00 97.31 88 GLU A C 1
ATOM 677 O O . GLU A 1 88 ? -14.722 8.507 0.008 1.00 97.31 88 GLU A O 1
ATOM 682 N N . GLY A 1 89 ? -12.726 7.708 0.610 1.00 97.62 89 GLY A N 1
ATOM 683 C CA . GLY A 1 89 ? -12.113 7.882 -0.698 1.00 97.62 89 GLY A CA 1
ATOM 684 C C . GLY A 1 89 ? -12.547 6.795 -1.683 1.00 97.62 89 GLY A C 1
ATOM 685 O O . GLY A 1 89 ? -12.993 5.720 -1.287 1.00 97.62 89 GLY A O 1
ATOM 686 N N . ASN A 1 90 ? -12.432 7.090 -2.981 1.00 98.44 90 ASN A N 1
ATOM 687 C CA . ASN A 1 90 ? -12.823 6.161 -4.043 1.00 98.44 90 ASN A CA 1
ATOM 688 C C . ASN A 1 90 ? -11.822 5.009 -4.163 1.00 98.44 90 ASN A C 1
ATOM 690 O O . ASN A 1 90 ? -10.631 5.257 -4.341 1.00 98.44 90 ASN A O 1
ATOM 694 N N . CYS A 1 91 ? -12.313 3.778 -4.161 1.00 98.50 91 CYS A N 1
ATOM 695 C CA . CYS A 1 91 ? -11.505 2.574 -4.318 1.00 98.50 91 CYS A CA 1
ATOM 696 C C . CYS A 1 91 ? -12.148 1.595 -5.304 1.00 98.50 91 CYS A C 1
ATOM 698 O O . CYS A 1 91 ? -13.348 1.643 -5.577 1.00 98.50 91 CYS A O 1
ATOM 700 N N . THR A 1 92 ? -11.326 0.690 -5.820 1.00 98.25 92 THR A N 1
ATOM 701 C CA . THR A 1 92 ? 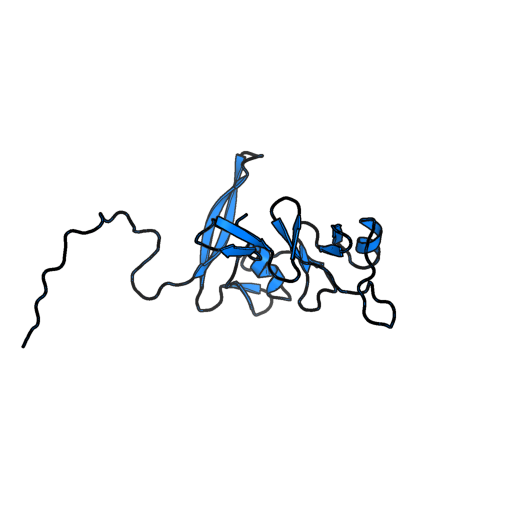-11.742 -0.504 -6.560 1.00 98.25 92 THR A CA 1
ATOM 702 C C . THR A 1 92 ? -11.413 -1.778 -5.789 1.00 98.25 92 THR A C 1
ATOM 704 O O . THR A 1 92 ? -12.087 -2.786 -5.973 1.00 98.25 92 THR A O 1
ATOM 707 N N . GLU A 1 93 ? -10.405 -1.739 -4.910 1.00 98.00 93 GLU A N 1
ATOM 708 C CA . GLU A 1 93 ? -9.953 -2.892 -4.130 1.00 98.00 93 GLU A CA 1
ATOM 709 C C . GLU A 1 93 ? -9.590 -2.515 -2.691 1.00 98.00 93 GLU A C 1
ATOM 711 O O . GLU A 1 93 ? -9.096 -1.420 -2.416 1.00 98.00 93 GLU A O 1
ATOM 716 N N . SER A 1 94 ? -9.781 -3.454 -1.760 1.00 97.44 94 SER A N 1
ATOM 717 C CA . SER A 1 94 ? -9.528 -3.230 -0.329 1.00 97.44 94 SER A CA 1
ATOM 718 C C . SER A 1 94 ? -8.064 -2.925 -0.001 1.00 97.44 94 SER A C 1
ATOM 720 O O . SER A 1 94 ? -7.808 -2.222 0.973 1.00 97.44 94 SER A O 1
ATOM 722 N N . ASN A 1 95 ? -7.101 -3.381 -0.813 1.00 96.12 95 ASN A N 1
ATOM 723 C CA . ASN A 1 95 ? -5.676 -3.095 -0.597 1.00 96.12 95 ASN A CA 1
ATOM 724 C C . ASN A 1 95 ? -5.393 -1.586 -0.545 1.00 96.12 95 ASN A C 1
ATOM 726 O O . ASN A 1 95 ? -4.602 -1.141 0.286 1.00 96.12 95 ASN A O 1
ATOM 730 N N . GLN A 1 96 ? -6.100 -0.797 -1.366 1.00 97.75 96 GLN A N 1
ATOM 731 C CA . GLN A 1 96 ? -6.001 0.667 -1.384 1.00 97.75 96 GLN A CA 1
ATOM 732 C C . GLN A 1 96 ? -6.362 1.290 -0.034 1.00 97.75 96 GLN A C 1
ATOM 734 O O . GLN A 1 96 ? -5.763 2.285 0.366 1.00 97.75 96 GLN A O 1
ATOM 739 N N . CYS A 1 97 ? -7.331 0.692 0.660 1.00 98.06 97 CYS A N 1
ATOM 740 C CA . CYS A 1 97 ? -7.818 1.150 1.952 1.00 98.06 97 CYS A CA 1
ATOM 741 C C . CYS A 1 97 ? -6.891 0.702 3.088 1.00 98.06 97 CYS A C 1
ATOM 743 O O . CYS A 1 97 ? -6.562 1.502 3.960 1.00 98.06 97 CYS A O 1
ATOM 745 N N . ILE A 1 98 ? -6.431 -0.555 3.063 1.00 96.00 98 ILE A N 1
ATOM 746 C CA . ILE A 1 98 ? -5.636 -1.158 4.147 1.00 96.00 98 ILE A CA 1
ATOM 747 C C . ILE A 1 98 ? -4.329 -0.401 4.378 1.00 96.00 98 ILE A C 1
ATOM 749 O O . ILE A 1 98 ? -3.947 -0.188 5.529 1.00 96.00 98 ILE A O 1
ATOM 753 N N . ALA A 1 99 ? -3.686 0.061 3.305 1.00 92.75 99 ALA A N 1
ATOM 754 C CA . ALA A 1 99 ? -2.417 0.778 3.384 1.00 92.75 99 ALA A CA 1
ATOM 755 C C . ALA A 1 99 ? -2.486 2.064 4.231 1.00 92.75 99 ALA A C 1
ATOM 757 O O . ALA A 1 99 ? -1.517 2.394 4.906 1.00 92.75 99 ALA A O 1
ATOM 758 N N . GLN A 1 100 ? -3.628 2.763 4.245 1.00 92.12 100 GLN A N 1
ATOM 759 C CA . GLN A 1 100 ? -3.813 3.989 5.036 1.00 92.12 100 GLN A CA 1
ATOM 760 C C . GLN A 1 100 ? -4.637 3.757 6.305 1.00 92.12 100 GLN A C 1
ATOM 762 O O . GLN A 1 100 ? -4.340 4.309 7.363 1.00 92.12 100 GLN A O 1
ATOM 767 N N . LEU A 1 101 ? -5.709 2.974 6.195 1.00 94.88 101 LEU A N 1
ATOM 768 C CA . LEU A 1 101 ? -6.701 2.792 7.251 1.00 94.88 101 LEU A CA 1
ATOM 769 C C . LEU A 1 101 ? -6.378 1.614 8.169 1.00 94.88 101 LEU A C 1
ATOM 771 O O . LEU A 1 101 ? -7.080 1.418 9.156 1.00 94.88 101 LEU A O 1
ATOM 775 N N . SER A 1 102 ? -5.312 0.860 7.897 1.00 93.06 102 SER A N 1
ATOM 776 C CA . SER A 1 102 ? -4.948 -0.370 8.599 1.00 93.06 102 SER A CA 1
ATOM 777 C C . SER A 1 102 ? -5.926 -1.532 8.365 1.00 93.06 102 SER A C 1
ATOM 779 O O . SER A 1 102 ? -6.887 -1.460 7.586 1.00 93.06 102 SER A O 1
ATOM 781 N N . ILE A 1 103 ? -5.632 -2.649 9.030 1.00 91.19 103 ILE A N 1
ATOM 782 C CA . ILE A 1 103 ? -6.426 -3.875 9.011 1.00 91.19 103 ILE A CA 1
ATOM 783 C C . ILE A 1 103 ? -7.847 -3.572 9.493 1.00 91.19 103 ILE A C 1
ATOM 785 O O . ILE A 1 103 ? -8.057 -2.839 10.458 1.00 91.19 103 ILE A O 1
ATOM 789 N N . GLY A 1 104 ? -8.827 -4.179 8.825 1.00 93.62 104 GLY A N 1
ATOM 790 C CA . GLY A 1 104 ? -10.243 -3.978 9.117 1.00 93.62 104 GLY A CA 1
ATOM 791 C C . GLY A 1 104 ? -10.911 -2.924 8.246 1.00 93.62 104 GLY A C 1
ATOM 792 O O . GLY A 1 104 ? -12.118 -2.739 8.380 1.00 93.62 104 GLY A O 1
ATOM 793 N N . SER A 1 105 ? -10.174 -2.282 7.338 1.00 97.38 105 SER A N 1
ATOM 794 C CA . SER A 1 105 ? -10.751 -1.508 6.242 1.00 97.38 105 SER A CA 1
ATOM 795 C C . SER A 1 105 ? -11.069 -2.379 5.023 1.00 97.38 105 SER A C 1
ATOM 797 O O . SER A 1 105 ? -10.423 -3.401 4.782 1.00 97.38 105 SER A O 1
ATOM 799 N N . VAL A 1 106 ? -12.093 -1.989 4.268 1.00 97.75 106 VAL A N 1
ATOM 800 C CA . VAL A 1 106 ? -12.572 -2.674 3.062 1.00 97.75 106 VAL A CA 1
ATOM 801 C C . VAL A 1 106 ? -12.993 -1.655 2.010 1.00 97.75 106 VAL A C 1
ATOM 803 O O . VAL A 1 106 ? -13.407 -0.547 2.348 1.00 97.75 106 VAL A O 1
ATOM 806 N N . CYS A 1 107 ? -12.916 -2.040 0.736 1.00 98.31 107 CYS A N 1
ATOM 807 C CA . CYS A 1 107 ? -13.570 -1.292 -0.329 1.00 98.31 107 CYS A CA 1
ATOM 808 C C . CYS A 1 107 ? -15.024 -1.763 -0.461 1.00 98.31 107 CYS A C 1
ATOM 810 O O . CYS A 1 107 ? -15.279 -2.862 -0.956 1.00 98.31 107 CYS A O 1
ATOM 812 N N . SER A 1 108 ? -15.968 -0.951 0.007 1.00 98.00 108 SER A N 1
ATOM 813 C CA . SER A 1 108 ? -17.407 -1.224 -0.018 1.00 98.00 108 SER A CA 1
ATOM 814 C C . SER A 1 108 ? -18.100 -0.165 -0.865 1.00 98.00 108 SER A C 1
ATOM 816 O O . SER A 1 108 ? -17.844 1.018 -0.693 1.00 98.00 108 SER A O 1
ATOM 818 N N . GLU A 1 109 ? -18.916 -0.576 -1.838 1.00 97.12 109 GLU A N 1
ATOM 819 C CA . GLU A 1 109 ? -19.634 0.349 -2.740 1.00 97.12 109 GLU A CA 1
ATOM 820 C C . GLU A 1 109 ? -18.728 1.404 -3.424 1.00 97.12 109 GLU A C 1
ATOM 822 O O . GLU A 1 109 ? -19.134 2.527 -3.718 1.00 97.12 109 GLU A O 1
ATOM 827 N N . GLY A 1 110 ? -17.471 1.034 -3.699 1.00 98.06 110 GLY A N 1
ATOM 828 C CA . GLY A 1 110 ? -16.471 1.922 -4.302 1.00 98.06 110 GLY A CA 1
ATOM 829 C C . GLY A 1 110 ? -15.849 2.928 -3.329 1.00 98.06 110 GLY A C 1
ATOM 830 O O . GLY A 1 110 ? -15.215 3.890 -3.769 1.00 98.06 110 GLY A O 1
ATOM 831 N N . LYS A 1 111 ? -16.030 2.729 -2.020 1.00 98.44 111 LYS A N 1
ATOM 832 C CA . LYS A 1 111 ? -15.561 3.603 -0.944 1.00 98.44 111 LYS A CA 1
ATOM 833 C C . LYS A 1 111 ? -14.776 2.837 0.113 1.00 98.44 111 LYS A C 1
ATOM 835 O O . LYS A 1 111 ? -15.117 1.714 0.472 1.00 98.44 111 LYS A O 1
ATOM 840 N N . CYS A 1 112 ? -13.703 3.447 0.611 1.00 98.44 112 CYS A N 1
ATOM 841 C CA . CYS A 1 112 ? -12.951 2.874 1.721 1.00 98.44 112 CYS A CA 1
ATOM 842 C C . CYS A 1 112 ? -13.688 3.090 3.043 1.00 98.44 112 CYS A C 1
ATOM 844 O O . CYS A 1 112 ? -13.834 4.225 3.500 1.00 98.44 112 CYS A O 1
ATOM 846 N N . GLU A 1 113 ? -14.089 1.996 3.680 1.00 97.81 113 GLU A N 1
ATOM 847 C CA . GLU A 1 113 ? -14.847 1.986 4.932 1.00 97.81 113 GLU A CA 1
ATOM 848 C C . GLU A 1 113 ? -14.227 1.013 5.940 1.00 97.81 113 GLU A C 1
ATOM 850 O O . GLU A 1 113 ? -13.449 0.128 5.578 1.00 97.81 113 GLU A O 1
ATOM 855 N N . CYS A 1 114 ? -14.574 1.152 7.221 1.00 97.56 114 CYS A N 1
ATOM 856 C CA . CYS A 1 114 ? -14.239 0.138 8.217 1.00 97.56 114 CYS A CA 1
ATOM 857 C C . CYS A 1 114 ? -15.287 -0.977 8.189 1.00 97.56 114 CYS A C 1
ATOM 859 O O . CYS A 1 114 ? -16.484 -0.716 8.268 1.00 97.56 114 CYS A O 1
ATOM 861 N N . S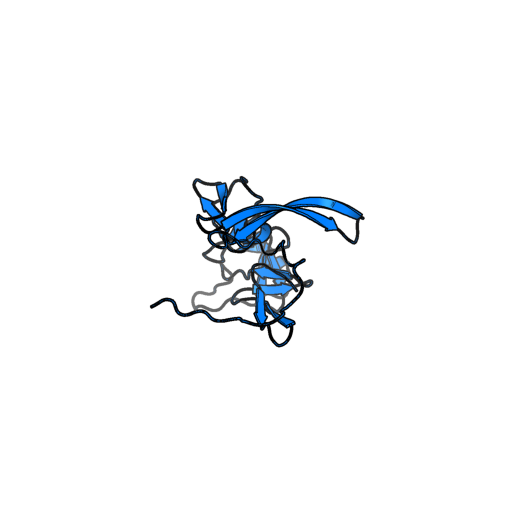ER A 1 115 ? -14.827 -2.224 8.112 1.00 95.94 115 SER A N 1
ATOM 862 C CA . SER A 1 115 ? -15.673 -3.416 8.211 1.00 95.94 115 SER A CA 1
ATOM 863 C C . SER A 1 115 ? -16.443 -3.463 9.535 1.00 95.94 115 SER A C 1
ATOM 865 O O . SER A 1 115 ? -16.089 -2.800 10.507 1.00 95.94 115 SER A O 1
ATOM 867 N N . GLU A 1 116 ? -17.487 -4.291 9.600 1.00 92.06 116 GLU A N 1
ATOM 868 C CA . GLU A 1 116 ? -18.450 -4.332 10.711 1.00 92.06 116 GLU A CA 1
ATOM 869 C C . GLU A 1 116 ? -17.807 -4.436 12.109 1.00 92.06 116 GLU A C 1
ATOM 871 O O . GLU A 1 116 ? -18.261 -3.789 13.055 1.00 92.06 116 GLU A O 1
ATOM 876 N N . ALA A 1 117 ? -16.713 -5.190 12.246 1.00 91.19 117 ALA A N 1
ATOM 877 C CA . ALA A 1 117 ? -15.996 -5.380 13.511 1.00 91.19 117 ALA A CA 1
ATOM 878 C C . ALA A 1 117 ? -15.055 -4.217 13.888 1.00 91.19 117 ALA A C 1
ATOM 880 O O . ALA A 1 117 ? -14.365 -4.290 14.907 1.00 91.19 117 ALA A O 1
ATOM 881 N N . PHE A 1 118 ? -15.004 -3.156 13.085 1.00 94.50 118 PHE A N 1
ATOM 882 C CA . PHE A 1 118 ? -14.100 -2.022 13.233 1.00 94.50 118 PHE A CA 1
ATOM 883 C C . PHE A 1 118 ? -14.871 -0.698 13.218 1.00 94.50 118 PHE A C 1
ATOM 885 O O . PHE A 1 118 ? -16.003 -0.615 12.742 1.00 94.50 118 PHE A O 1
ATOM 892 N N . PHE A 1 119 ? -14.276 0.345 13.788 1.00 92.38 119 PHE A N 1
ATOM 893 C CA . PHE A 1 119 ? -14.801 1.707 13.762 1.00 92.38 119 PHE A CA 1
ATOM 894 C C . PHE A 1 119 ? -13.722 2.686 13.276 1.00 92.38 119 PHE A C 1
ATOM 896 O O . PHE A 1 119 ? -12.535 2.448 13.528 1.00 92.38 119 PHE A O 1
ATOM 903 N N . PRO A 1 120 ? -14.106 3.766 12.574 1.00 94.56 120 PRO A N 1
ATOM 904 C CA . PRO A 1 120 ? -13.170 4.805 12.173 1.00 94.56 120 PRO A CA 1
ATOM 905 C C . PRO A 1 120 ? -12.727 5.617 13.394 1.00 94.56 120 PRO A C 1
ATOM 907 O O . PRO A 1 120 ? -13.550 6.094 14.174 1.00 94.56 120 PRO A O 1
ATOM 910 N N . PHE A 1 121 ? -11.419 5.786 13.549 1.00 92.75 121 PHE A N 1
ATOM 911 C CA . PHE A 1 121 ? -10.797 6.583 14.599 1.00 92.75 121 PHE A CA 1
ATOM 912 C C . PHE A 1 121 ? -9.824 7.577 13.972 1.00 92.75 121 PHE A C 1
ATOM 914 O O . PHE A 1 121 ? -8.895 7.165 13.275 1.00 92.75 121 PHE A O 1
ATOM 921 N N . SER A 1 122 ? -10.036 8.868 14.217 1.00 91.62 122 SER A N 1
ATOM 922 C CA . SER A 1 122 ? -9.188 9.943 13.704 1.00 91.62 122 SER A CA 1
ATOM 923 C C . SER A 1 122 ? -8.248 10.454 14.790 1.00 91.62 122 SER A C 1
ATOM 925 O O . SER A 1 122 ? -8.698 10.772 15.889 1.00 91.62 122 SER A O 1
ATOM 927 N N . ASP A 1 123 ? -6.962 10.557 14.466 1.00 86.06 123 ASP A N 1
ATOM 928 C CA . ASP A 1 123 ? -5.920 11.067 15.362 1.00 86.06 123 ASP A CA 1
ATOM 929 C C . ASP A 1 123 ? -4.980 12.027 14.621 1.00 86.06 123 ASP A C 1
ATOM 931 O O . ASP A 1 123 ? -4.955 12.067 13.388 1.00 86.06 123 ASP A O 1
ATOM 935 N N . HIS A 1 124 ? -4.203 12.808 15.363 1.00 83.62 124 HIS A N 1
ATOM 936 C CA . HIS A 1 124 ? -3.180 13.677 14.800 1.00 83.62 124 HIS A CA 1
ATOM 937 C C . HIS A 1 124 ? -1.902 12.879 14.530 1.00 83.62 124 HIS A C 1
ATOM 939 O O . HIS A 1 124 ? -1.141 12.553 15.440 1.00 83.62 124 HIS A O 1
ATOM 945 N N . ALA A 1 125 ? -1.631 12.601 13.258 1.00 78.06 125 ALA A N 1
ATOM 946 C CA . ALA A 1 125 ? -0.320 12.148 12.829 1.00 78.06 125 ALA A CA 1
ATOM 947 C C . ALA A 1 125 ? 0.620 13.356 12.766 1.00 78.06 125 ALA A C 1
ATOM 949 O O . ALA A 1 125 ? 0.379 14.316 12.025 1.00 78.06 125 ALA A O 1
ATOM 950 N N . HIS A 1 126 ? 1.682 13.304 13.565 1.00 72.56 126 HIS A N 1
ATOM 951 C CA . HIS A 1 126 ? 2.751 14.290 13.543 1.00 72.56 126 HIS A CA 1
ATOM 952 C C . HIS A 1 126 ? 3.857 13.822 12.606 1.00 72.56 126 HIS A C 1
ATOM 954 O O . HIS A 1 126 ? 4.465 12.773 12.819 1.00 72.56 126 HIS A O 1
ATOM 960 N N . ASP A 1 127 ? 4.141 14.626 11.590 1.00 70.94 127 ASP A N 1
ATOM 961 C CA . ASP A 1 127 ? 5.366 14.485 10.822 1.00 70.94 127 ASP A CA 1
ATOM 962 C C . ASP A 1 127 ? 6.520 15.102 11.630 1.00 70.94 127 ASP A C 1
ATOM 964 O O . ASP A 1 127 ? 6.600 16.319 11.816 1.00 70.94 127 ASP A O 1
ATOM 968 N N . ASN A 1 128 ? 7.416 14.249 12.129 1.00 66.75 128 ASN A N 1
ATOM 969 C CA . ASN A 1 128 ? 8.574 14.659 12.928 1.00 66.75 128 ASN A CA 1
ATOM 970 C C . ASN A 1 128 ? 9.613 15.470 12.128 1.00 66.75 128 ASN A C 1
ATOM 972 O O . ASN A 1 128 ? 10.498 16.076 12.732 1.00 66.75 128 ASN A O 1
ATOM 976 N N . VAL A 1 129 ? 9.528 15.481 10.795 1.00 71.56 129 VAL A N 1
ATOM 977 C CA . VAL A 1 129 ? 10.431 16.213 9.898 1.00 71.56 129 VAL A CA 1
ATOM 978 C C . VAL A 1 129 ? 9.905 17.620 9.633 1.00 71.56 129 VAL A C 1
ATOM 980 O O . VAL A 1 129 ? 10.667 18.584 9.687 1.00 71.56 129 VAL A O 1
ATOM 983 N N . THR A 1 130 ? 8.606 17.756 9.362 1.00 73.00 130 THR A N 1
ATOM 984 C CA . THR A 1 130 ? 7.997 19.048 8.997 1.00 73.00 130 THR A CA 1
ATOM 985 C C . THR A 1 130 ? 7.312 19.756 10.166 1.00 73.00 130 THR A C 1
ATOM 987 O O . THR A 1 130 ? 7.004 20.945 10.073 1.00 73.00 130 THR A O 1
ATOM 990 N N . GLY A 1 131 ? 7.068 19.054 11.277 1.00 71.25 131 GLY A N 1
ATOM 991 C CA . GLY A 1 131 ? 6.274 19.549 12.404 1.00 71.25 131 GLY A CA 1
ATOM 992 C C . GLY A 1 131 ? 4.786 19.705 12.073 1.00 71.25 131 GLY A C 1
ATOM 993 O O . GLY A 1 131 ? 4.030 20.251 12.880 1.00 71.25 131 GLY A O 1
ATOM 994 N N . GLN A 1 132 ? 4.355 19.249 10.894 1.00 74.25 132 GLN A N 1
ATOM 995 C CA . GLN A 1 132 ? 2.983 19.370 10.435 1.00 74.25 132 GLN A CA 1
ATOM 996 C C . GLN A 1 132 ? 2.120 18.271 11.062 1.00 74.25 132 GLN A C 1
ATOM 998 O O . GLN A 1 132 ? 2.435 17.083 10.988 1.00 74.25 132 GLN A O 1
ATOM 1003 N N . ALA A 1 133 ? 1.015 18.683 11.682 1.00 77.50 133 ALA A N 1
ATOM 1004 C CA . ALA A 1 133 ? -0.001 17.773 12.191 1.00 77.50 133 ALA A CA 1
ATOM 1005 C C . ALA A 1 133 ? -1.075 17.566 11.118 1.00 77.50 133 ALA A C 1
ATOM 1007 O O . ALA A 1 133 ? -1.662 18.531 10.620 1.00 77.50 133 ALA A O 1
ATOM 1008 N N . THR A 1 134 ? -1.348 16.312 10.776 1.00 82.94 134 THR A N 1
ATOM 1009 C CA . THR A 1 134 ? -2.439 15.930 9.871 1.00 82.94 134 THR A CA 1
ATOM 1010 C C . THR A 1 134 ? -3.413 15.028 10.608 1.00 82.94 134 THR A C 1
ATOM 1012 O O . THR A 1 134 ? -3.011 14.228 11.447 1.00 82.94 134 THR A O 1
ATOM 1015 N N . VAL A 1 135 ? -4.710 15.186 10.346 1.00 85.69 135 VAL A N 1
ATOM 1016 C CA . VAL A 1 135 ? -5.718 14.283 10.909 1.00 85.69 135 VAL A CA 1
ATOM 1017 C C . VAL A 1 135 ? -5.762 13.037 10.035 1.00 85.69 135 VAL A C 1
ATOM 1019 O O . VAL A 1 135 ? -6.081 13.127 8.851 1.00 85.69 135 VAL A O 1
ATOM 1022 N N . VAL A 1 136 ? -5.438 11.887 10.617 1.00 87.31 136 VAL A N 1
ATOM 1023 C CA . VAL A 1 136 ? -5.425 10.590 9.940 1.00 87.31 136 VAL A CA 1
ATOM 1024 C C . VAL A 1 136 ? -6.480 9.692 10.563 1.00 87.31 136 VAL A C 1
ATOM 1026 O O . VAL A 1 136 ? -6.492 9.476 11.772 1.00 87.31 136 VAL A O 1
ATOM 1029 N N . THR A 1 137 ? -7.356 9.146 9.724 1.00 93.56 137 THR A N 1
ATOM 1030 C CA . THR A 1 137 ? -8.352 8.150 10.131 1.00 93.56 137 THR A CA 1
ATOM 1031 C C . THR A 1 137 ? -7.791 6.744 9.946 1.00 93.56 137 THR A C 1
ATOM 1033 O O . THR A 1 137 ? -7.230 6.437 8.901 1.00 93.56 137 THR A O 1
ATOM 1036 N N . THR A 1 138 ? -7.972 5.878 10.941 1.00 93.75 138 THR A N 1
ATOM 1037 C CA . THR A 1 138 ? -7.640 4.445 10.887 1.00 93.75 138 THR A CA 1
ATOM 1038 C C . THR A 1 138 ? -8.800 3.609 11.419 1.00 93.75 138 THR A C 1
ATOM 1040 O O . THR A 1 138 ? -9.599 4.081 12.226 1.00 93.75 138 THR A O 1
ATOM 1043 N N . CYS A 1 139 ? -8.907 2.359 10.982 1.00 94.81 139 CYS A N 1
ATOM 1044 C CA . CYS A 1 139 ? -9.879 1.405 11.487 1.00 94.81 139 CYS A CA 1
ATOM 1045 C C . CYS A 1 139 ? -9.335 0.730 12.746 1.00 94.81 139 CYS A C 1
ATOM 1047 O O . CYS A 1 139 ? -8.282 0.091 12.737 1.00 94.81 139 CYS A O 1
ATOM 1049 N N . LYS A 1 140 ? -10.068 0.861 13.851 1.00 92.19 140 LYS A N 1
ATOM 1050 C CA . LYS A 1 140 ? -9.752 0.208 15.126 1.00 92.19 140 LYS A CA 1
ATOM 1051 C C . LYS A 1 140 ? -10.798 -0.849 15.433 1.00 92.19 140 LYS A C 1
ATOM 1053 O O . LYS A 1 140 ? -11.982 -0.663 15.160 1.00 92.19 140 LYS A O 1
ATOM 1058 N N . ARG A 1 141 ? -10.361 -1.987 15.972 1.00 90.38 141 ARG A N 1
ATOM 1059 C CA . ARG A 1 141 ? -11.254 -3.105 16.288 1.00 90.38 141 ARG A CA 1
ATOM 1060 C C . ARG A 1 141 ? -12.201 -2.712 17.422 1.00 90.38 141 ARG A C 1
ATOM 1062 O O . ARG A 1 141 ? -11.760 -2.193 18.444 1.00 90.38 141 ARG A O 1
ATOM 1069 N N . LYS A 1 142 ? -13.488 -3.015 17.265 1.00 86.56 142 LYS A N 1
ATOM 1070 C CA . LYS A 1 142 ? -14.484 -2.921 18.335 1.00 86.56 142 LYS A CA 1
ATOM 1071 C C . LYS A 1 142 ? -14.186 -4.019 19.358 1.00 86.56 142 LYS A C 1
ATOM 1073 O O . LYS A 1 142 ? -14.247 -5.207 19.038 1.00 86.56 142 LYS A O 1
ATOM 1078 N N . ILE A 1 143 ? -13.834 -3.634 20.577 1.00 79.88 143 ILE A N 1
ATOM 1079 C CA . ILE A 1 143 ? -13.823 -4.549 21.721 1.00 79.88 143 ILE A CA 1
ATOM 1080 C C . ILE A 1 143 ? -15.270 -4.551 22.224 1.00 79.88 143 ILE A C 1
ATOM 1082 O O . ILE A 1 143 ? -15.827 -3.481 22.454 1.00 79.88 143 ILE A O 1
ATOM 1086 N N . GLY A 1 144 ? -15.923 -5.719 22.278 1.00 57.78 144 GLY A N 1
ATOM 1087 C CA . GLY A 1 144 ? -17.319 -5.817 22.726 1.00 57.78 144 GLY A CA 1
ATOM 1088 C C . GLY A 1 144 ? -17.530 -5.128 24.080 1.00 57.78 144 GLY A C 1
ATOM 1089 O O . GLY A 1 144 ? -16.592 -5.087 24.870 1.00 57.78 144 GLY A O 1
ATOM 1090 N N . GLU A 1 145 ? -18.730 -4.564 24.285 1.00 55.19 145 GLU A N 1
ATOM 1091 C CA . GLU A 1 145 ? -19.235 -3.892 25.502 1.00 55.19 145 GLU A CA 1
ATOM 1092 C C . GLU A 1 145 ? -18.225 -3.818 26.672 1.00 55.19 145 GLU A C 1
ATOM 1094 O O . GLU A 1 145 ? -17.982 -4.803 27.369 1.00 55.19 145 GLU A O 1
ATOM 1099 N N . PHE A 1 146 ? -17.687 -2.612 26.904 1.00 49.47 146 PHE A N 1
ATOM 1100 C CA . PHE A 1 146 ? -16.858 -2.219 28.055 1.00 49.47 146 PHE A CA 1
ATOM 1101 C C . PHE A 1 146 ? -15.410 -2.736 28.125 1.00 49.47 146 PHE A C 1
ATOM 1103 O O . PHE A 1 146 ? -15.013 -3.362 29.109 1.00 49.47 146 PHE A O 1
ATOM 1110 N N . ARG A 1 147 ? -14.559 -2.322 27.176 1.00 43.75 147 ARG A N 1
ATOM 1111 C CA . ARG A 1 147 ? -13.181 -1.876 27.486 1.00 43.75 147 ARG A CA 1
ATOM 1112 C C . ARG A 1 147 ? -12.534 -1.230 26.267 1.00 43.75 147 ARG A C 1
ATOM 1114 O O . ARG A 1 147 ? -11.905 -1.900 25.455 1.00 43.75 147 ARG A O 1
ATOM 1121 N N . ASP A 1 148 ? -12.642 0.090 26.180 1.00 43.59 148 ASP A N 1
ATOM 1122 C CA . ASP A 1 148 ? -11.714 0.866 25.368 1.00 43.59 148 ASP A CA 1
ATOM 1123 C C . ASP A 1 148 ? -10.301 0.684 25.941 1.00 43.59 148 ASP A C 1
ATOM 1125 O O . ASP A 1 148 ? -10.082 0.823 27.149 1.00 43.59 148 ASP A O 1
ATOM 1129 N N . CYS A 1 149 ? -9.310 0.415 25.087 1.00 53.09 149 CYS A N 1
ATOM 1130 C CA . CYS A 1 149 ? -7.897 0.397 25.491 1.00 53.09 149 CYS A CA 1
ATOM 1131 C C . CYS A 1 149 ? -7.423 1.735 26.099 1.00 53.09 149 CYS A C 1
ATOM 1133 O O . CYS A 1 149 ? -6.342 1.791 26.676 1.00 53.09 149 CYS A O 1
ATOM 1135 N N . PHE A 1 150 ? -8.225 2.801 26.007 1.00 47.22 150 PHE A N 1
ATOM 1136 C CA . PHE A 1 150 ? -7.903 4.137 26.506 1.00 47.22 150 PHE A CA 1
ATOM 1137 C C . PHE A 1 150 ? -8.239 4.375 27.986 1.00 47.22 150 PHE A C 1
ATOM 1139 O O . PHE A 1 150 ? -7.979 5.463 28.496 1.00 47.22 150 PHE A O 1
ATOM 1146 N N . THR A 1 151 ? -8.741 3.376 28.723 1.00 42.19 151 THR A N 1
ATOM 1147 C CA . THR A 1 151 ? -8.961 3.506 30.176 1.00 42.19 151 THR A CA 1
ATOM 1148 C C . THR A 1 151 ? -8.159 2.491 30.990 1.00 42.19 151 THR A C 1
ATOM 1150 O O . THR A 1 151 ? -8.715 1.706 31.758 1.00 42.19 151 THR A O 1
ATOM 1153 N N . THR A 1 152 ? -6.831 2.521 30.891 1.00 40.47 152 THR A N 1
ATOM 1154 C CA . THR A 1 152 ? -5.959 1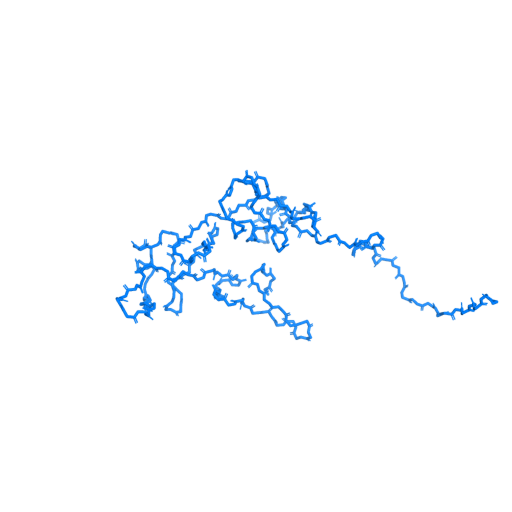.989 31.955 1.00 40.47 152 THR A CA 1
ATOM 1155 C C . THR A 1 152 ? -5.264 3.126 32.696 1.00 40.47 152 THR A C 1
ATOM 1157 O O . THR A 1 152 ? -4.045 3.231 32.710 1.00 40.47 152 THR A O 1
ATOM 1160 N N . ASN A 1 153 ? -6.065 3.963 33.357 1.00 40.31 153 ASN A N 1
ATOM 1161 C CA . ASN A 1 153 ? -5.685 4.579 34.630 1.00 40.31 153 ASN A CA 1
ATOM 1162 C C . ASN A 1 153 ? -6.529 3.941 35.740 1.00 40.31 153 ASN A C 1
ATOM 1164 O O . ASN A 1 153 ? -7.298 4.600 36.432 1.00 40.31 153 ASN A O 1
ATOM 1168 N N . LEU A 1 154 ? -6.425 2.620 35.881 1.00 41.38 154 LEU A N 1
ATOM 1169 C CA . LEU A 1 154 ? -6.889 1.929 37.076 1.00 41.38 154 LEU A CA 1
ATOM 1170 C C . LEU A 1 154 ? -5.738 1.079 37.591 1.00 41.38 154 LEU A C 1
ATOM 1172 O O . LEU A 1 154 ? -5.278 0.157 36.920 1.00 41.38 154 LEU A O 1
ATOM 1176 N N . ASN A 1 155 ? -5.271 1.477 38.776 1.00 33.84 155 ASN A N 1
ATOM 1177 C CA . ASN A 1 155 ? -4.286 0.799 39.605 1.00 33.84 155 ASN A CA 1
ATOM 1178 C C . ASN A 1 155 ? -4.403 -0.733 39.508 1.00 33.84 155 ASN A C 1
ATOM 1180 O O . ASN A 1 155 ? -5.507 -1.268 39.659 1.00 33.84 155 ASN A O 1
ATOM 1184 N N . PRO A 1 156 ? -3.288 -1.457 39.327 1.00 36.12 156 PRO A N 1
ATOM 1185 C CA . PRO A 1 156 ? -3.307 -2.905 39.380 1.00 36.12 156 PRO A CA 1
ATOM 1186 C C . PRO A 1 156 ? -3.555 -3.371 40.823 1.00 36.12 156 PRO A C 1
ATOM 1188 O O . PRO A 1 156 ? -2.759 -3.115 41.717 1.00 36.12 156 PRO A O 1
ATOM 1191 N N . LEU A 1 157 ? -4.664 -4.092 41.003 1.00 31.77 157 LEU A N 1
ATOM 1192 C CA . LEU A 1 157 ? -4.829 -5.210 41.940 1.00 31.77 157 LEU A CA 1
ATOM 1193 C C . LEU A 1 157 ? -4.513 -4.947 43.432 1.00 31.77 157 LEU A C 1
ATOM 1195 O O . LEU A 1 157 ? -3.382 -5.087 43.890 1.00 31.77 157 LEU A O 1
ATOM 1199 N N . GLN A 1 158 ? -5.574 -4.801 44.234 1.00 31.44 158 GLN A N 1
ATOM 1200 C CA . GLN A 1 158 ? -5.695 -5.595 45.466 1.00 31.44 158 GLN A CA 1
ATOM 1201 C C . GLN A 1 158 ? -6.677 -6.762 45.229 1.00 31.44 158 GLN A C 1
ATOM 1203 O O . GLN A 1 158 ? -7.551 -6.649 44.367 1.00 31.44 158 GLN A O 1
ATOM 1208 N N . PRO A 1 159 ? -6.504 -7.904 45.923 1.00 36.88 159 PRO A N 1
ATOM 1209 C CA . PRO A 1 159 ? -6.936 -9.209 45.443 1.00 36.88 159 PRO A CA 1
ATOM 1210 C C . PRO A 1 159 ? -8.347 -9.617 45.884 1.00 36.88 159 PRO A C 1
ATOM 1212 O O . PRO A 1 159 ? -8.864 -9.183 46.909 1.00 36.88 159 PRO A O 1
ATOM 1215 N N . ASN A 1 160 ? -8.908 -10.506 45.064 1.00 34.09 160 ASN A N 1
ATOM 1216 C CA . ASN A 1 160 ? -10.138 -11.285 45.200 1.00 34.09 160 ASN A CA 1
ATOM 1217 C C . ASN A 1 160 ? -10.656 -11.506 46.633 1.00 34.09 160 ASN A C 1
ATOM 1219 O O . ASN A 1 160 ? -9.991 -12.145 47.448 1.00 34.09 160 ASN A O 1
ATOM 1223 N N . LEU A 1 161 ? -11.920 -11.138 46.864 1.00 31.69 161 LEU A N 1
ATOM 1224 C CA . LEU A 1 161 ? -12.753 -11.778 47.876 1.00 31.69 161 LEU A CA 1
ATOM 1225 C C . LEU A 1 161 ? -13.888 -12.514 47.161 1.00 31.69 161 LEU A C 1
ATOM 1227 O O . LEU A 1 161 ? -14.808 -11.898 46.626 1.00 31.69 161 LEU A O 1
ATOM 1231 N N . GLY A 1 162 ? -13.772 -13.841 47.121 1.00 34.38 162 GLY A N 1
ATOM 1232 C CA . GLY A 1 162 ? -14.818 -14.722 46.629 1.00 34.38 162 GLY A CA 1
ATOM 1233 C C . GLY A 1 162 ? -16.084 -14.619 47.475 1.00 34.38 162 GLY A C 1
ATOM 1234 O O . GLY A 1 162 ? -16.031 -14.410 48.690 1.00 34.38 162 GLY A O 1
ATOM 1235 N N . ARG A 1 163 ? -17.227 -14.803 46.820 1.00 35.09 163 ARG A N 1
ATOM 1236 C CA . ARG A 1 163 ? -18.463 -15.212 47.478 1.00 35.09 163 ARG A CA 1
ATOM 1237 C C . ARG A 1 163 ? -19.308 -16.012 46.499 1.00 35.09 163 ARG A C 1
ATOM 1239 O O . ARG A 1 163 ? -20.006 -15.449 45.662 1.00 35.09 163 ARG A O 1
ATOM 1246 N N . ASP A 1 164 ? -19.205 -17.326 46.646 1.00 37.56 164 ASP A N 1
ATOM 1247 C CA . ASP A 1 164 ? -20.244 -18.268 46.259 1.00 37.56 164 ASP A CA 1
ATOM 1248 C C . ASP A 1 164 ? -21.565 -17.869 46.936 1.00 37.56 164 ASP A C 1
ATOM 1250 O O . ASP A 1 164 ? -21.600 -17.547 48.130 1.00 37.56 164 ASP A O 1
ATOM 1254 N N . LEU A 1 165 ? -22.652 -17.885 46.170 1.00 34.94 165 LEU A N 1
ATOM 1255 C CA . LEU A 1 165 ? -24.020 -17.772 46.663 1.00 34.94 165 LEU A CA 1
ATOM 1256 C C . LEU A 1 165 ? -24.760 -19.054 46.271 1.00 34.94 165 LEU A C 1
ATOM 1258 O O . LEU A 1 165 ? -25.134 -19.196 45.115 1.00 34.94 165 LEU A O 1
ATOM 1262 N N . ILE A 1 166 ? -24.919 -19.912 47.290 1.00 40.72 166 ILE A N 1
ATOM 1263 C CA . ILE A 1 166 ? -25.951 -20.944 47.540 1.00 40.72 166 ILE A CA 1
ATOM 1264 C C . ILE A 1 166 ? -26.188 -21.979 46.434 1.00 40.72 166 ILE A C 1
ATOM 1266 O O . ILE A 1 166 ? -26.790 -21.637 45.396 1.00 40.72 166 ILE A O 1
#

Foldseek 3Di:
DDFLQWDADPVPRDIDGHPQWDDDPNYTFGFAQPDCDDPPDDNQFDDFQCVQCVQENQWTHDPRTITHHPQWHADPNSRYTHGAAAFQGFDDFQRSQCRQQHPQWTQDPRGIDGHPQWDWDWDWDADPVPRDTDIGIHTDGDDPDDDDVPPPPDDDDDDDDDDDDD

pLDDT: mean 81.61, std 20.01, range [31.44, 98.5]

Organism: Culex pipiens (NCBI:txid7175)